Protein AF-A0A920MKY9-F1 (afdb_monomer)

Solvent-accessible surface area (backbone atoms only — not comparable to full-atom values): 6782 Å² total; per-residue (Å²): 110,43,77,44,57,38,24,86,76,26,19,34,42,34,22,41,84,90,67,49,84,73,49,78,32,69,43,81,87,49,71,35,64,14,98,85,75,46,73,40,60,92,66,26,17,27,64,39,66,34,53,42,67,56,96,80,30,60,34,32,42,26,35,20,47,15,34,29,29,31,39,32,20,36,52,89,82,42,47,76,75,53,69,48,59,64,16,38,41,87,54,92,55,29,30,32,58,58,67,44,64,46,54,43,92,83,44,36,37,38,38,32,22,71,77,53,70,46,72,50,79,45,76,65,79,129

Sequence (126 aa):
MVYVCDRQADRIQVFDTAGNFVKNIFVKFSAVSSPLGGSSGGRGSAVVLAFSPDEKQEFMFVVNQNSVMIDVLDRATGRVLTNLGNGPGRYRGQFTLPHGIGVDSRGNIYIAEQEGRRVQRYNLVK

Secondary structure (DSSP, 8-state):
-EEEEEGGGTEEEEE-TT--EEEEEE------B-TTSPBP-SS-S-S-EEE-SSTT--EEEEEETTTTEEEEEETTT--EEEEES-SBSSSTT-BSSEEEEEE-TT-EEEEEETTTTEEEEEE---

Mean predicted aligned error: 4.0 Å

Nearest PDB structures (foldseek):
  8pv4-assembly1_CU  TM=6.407E-01  e=2.457E-01  Thermochaetoides thermophila DSM 1495
  3nok-assembly2_B  TM=5.918E-01  e=2.888E-01  Myxococcus xanthus
  8vh4-assembly1_A  TM=5.224E-01  e=3.395E-01  Homo sapiens
  8fo9-assembly1_E  TM=5.139E-01  e=2.888E-01  Homo sapiens
  8fo9-assembly1_F  TM=5.139E-01  e=6.843E-01  Homo sapiens

Structure (mmCIF, N/CA/C/O backbone):
data_AF-A0A920MKY9-F1
#
_entry.id   AF-A0A920MKY9-F1
#
loop_
_atom_site.group_PDB
_atom_site.id
_atom_site.type_symbol
_atom_site.label_atom_id
_atom_site.label_alt_id
_atom_site.label_comp_id
_atom_site.label_asym_id
_atom_site.label_entity_id
_atom_site.label_seq_id
_atom_site.pdbx_PDB_ins_code
_atom_site.Cartn_x
_atom_site.Cartn_y
_atom_site.Cartn_z
_atom_site.occupancy
_atom_site.B_iso_or_equiv
_atom_site.auth_seq_id
_atom_site.auth_comp_id
_atom_site.auth_asym_id
_atom_site.auth_atom_id
_atom_site.pdbx_PDB_model_num
ATOM 1 N N . MET A 1 1 ? -14.458 -1.105 9.696 1.00 94.19 1 MET A N 1
ATOM 2 C CA . MET A 1 1 ? -14.335 -0.051 8.663 1.00 94.19 1 MET A CA 1
ATOM 3 C C . MET A 1 1 ? -14.085 -0.725 7.331 1.00 94.19 1 MET A C 1
ATOM 5 O O . MET A 1 1 ? -13.415 -1.752 7.316 1.00 94.19 1 MET A O 1
ATOM 9 N N . VAL A 1 2 ? -14.611 -0.158 6.253 1.00 96.94 2 VAL A N 1
ATOM 10 C CA . VAL A 1 2 ? -14.368 -0.591 4.874 1.00 96.94 2 VAL A CA 1
ATOM 11 C C . VAL A 1 2 ? -13.489 0.457 4.202 1.00 96.94 2 VAL A C 1
ATOM 13 O O . VAL A 1 2 ? -13.731 1.653 4.348 1.00 96.94 2 VAL A O 1
ATOM 16 N N . TYR A 1 3 ? -12.457 0.013 3.492 1.00 97.94 3 TYR A N 1
ATOM 17 C CA . TYR A 1 3 ? -11.530 0.888 2.780 1.00 97.94 3 TYR A CA 1
ATOM 18 C C . TYR A 1 3 ? -11.623 0.588 1.290 1.00 97.94 3 TYR A C 1
ATOM 20 O O . TYR A 1 3 ? -11.474 -0.562 0.880 1.00 97.94 3 TYR A O 1
ATOM 28 N N . VAL A 1 4 ? -11.873 1.619 0.490 1.00 98.00 4 VAL A N 1
ATOM 29 C CA . VAL A 1 4 ? -12.030 1.513 -0.960 1.00 98.00 4 VAL A CA 1
ATOM 30 C C . VAL A 1 4 ? -10.867 2.229 -1.626 1.00 98.00 4 VAL A C 1
ATOM 32 O O . VAL A 1 4 ? -10.705 3.439 -1.487 1.00 98.00 4 VAL A O 1
ATOM 35 N N . CYS A 1 5 ? -10.051 1.456 -2.329 1.00 97.38 5 CYS A N 1
ATOM 36 C CA . CYS A 1 5 ? -8.954 1.936 -3.154 1.00 97.38 5 CYS A CA 1
ATOM 37 C C . CYS A 1 5 ? -9.502 2.577 -4.439 1.00 97.38 5 CYS A C 1
ATOM 39 O O . CYS A 1 5 ? -9.938 1.872 -5.348 1.00 97.38 5 CYS A O 1
ATOM 41 N N . ASP A 1 6 ? -9.493 3.908 -4.507 1.00 95.06 6 ASP A N 1
ATOM 42 C CA . ASP A 1 6 ? -9.933 4.688 -5.664 1.00 95.06 6 ASP A CA 1
ATOM 43 C C . ASP A 1 6 ? -8.700 5.164 -6.435 1.00 95.06 6 ASP A C 1
ATOM 45 O O . ASP A 1 6 ? -8.168 6.263 -6.248 1.00 95.06 6 ASP A O 1
ATOM 49 N N . ARG A 1 7 ? -8.213 4.250 -7.273 1.00 92.12 7 ARG A N 1
ATOM 50 C CA . ARG A 1 7 ? -6.907 4.338 -7.916 1.00 92.12 7 ARG A CA 1
ATOM 51 C C . ARG A 1 7 ? -6.718 5.597 -8.759 1.00 92.12 7 ARG A C 1
ATOM 53 O O . ARG A 1 7 ? -5.647 6.189 -8.742 1.00 92.12 7 ARG A O 1
ATOM 60 N N . GLN A 1 8 ? -7.726 5.982 -9.540 1.00 90.12 8 GLN A N 1
ATOM 61 C CA . GLN A 1 8 ? -7.620 7.124 -10.457 1.00 90.12 8 GLN A CA 1
ATOM 62 C C . GLN A 1 8 ? -7.858 8.467 -9.764 1.00 90.12 8 GLN A C 1
ATOM 64 O O . GLN A 1 8 ? -7.412 9.488 -10.277 1.00 90.12 8 GLN A O 1
ATOM 69 N N . ALA A 1 9 ? -8.526 8.473 -8.608 1.00 92.38 9 ALA A N 1
ATOM 70 C CA . ALA A 1 9 ? -8.686 9.670 -7.785 1.00 92.38 9 ALA A CA 1
ATOM 71 C C . ALA A 1 9 ? -7.584 9.820 -6.717 1.00 92.38 9 ALA A C 1
ATOM 73 O O . ALA A 1 9 ? -7.721 10.640 -5.807 1.00 92.38 9 ALA A O 1
ATOM 74 N N . ASP A 1 10 ? -6.524 9.012 -6.809 1.00 91.75 10 ASP A N 1
ATOM 75 C CA . ASP A 1 10 ? -5.344 9.018 -5.944 1.00 91.75 10 ASP A CA 1
ATOM 76 C C . ASP A 1 10 ? -5.656 8.988 -4.435 1.00 91.75 10 ASP A C 1
ATOM 78 O O . ASP A 1 10 ? -5.026 9.671 -3.613 1.00 91.75 10 ASP A O 1
ATOM 82 N N . ARG A 1 11 ? -6.668 8.205 -4.044 1.00 95.31 11 ARG A N 1
ATOM 83 C CA . ARG A 1 11 ? -7.164 8.184 -2.663 1.00 95.31 11 ARG A CA 1
ATOM 84 C C . ARG A 1 11 ? -7.678 6.822 -2.221 1.00 95.31 11 ARG A C 1
ATOM 86 O O . ARG A 1 11 ? -8.026 5.953 -3.013 1.00 95.31 11 ARG A O 1
ATOM 93 N N . ILE A 1 12 ? -7.810 6.695 -0.910 1.00 97.88 12 ILE A N 1
ATOM 94 C CA . ILE A 1 12 ? -8.574 5.649 -0.243 1.00 97.88 12 ILE A CA 1
ATOM 95 C C . ILE A 1 12 ? -9.791 6.313 0.394 1.00 97.88 12 ILE A C 1
ATOM 97 O O . ILE A 1 12 ? -9.652 7.273 1.155 1.00 97.88 12 ILE A O 1
ATOM 101 N N . GLN A 1 13 ? -10.982 5.801 0.109 1.00 98.06 13 GLN A N 1
ATOM 102 C CA . GLN A 1 13 ? -12.200 6.209 0.802 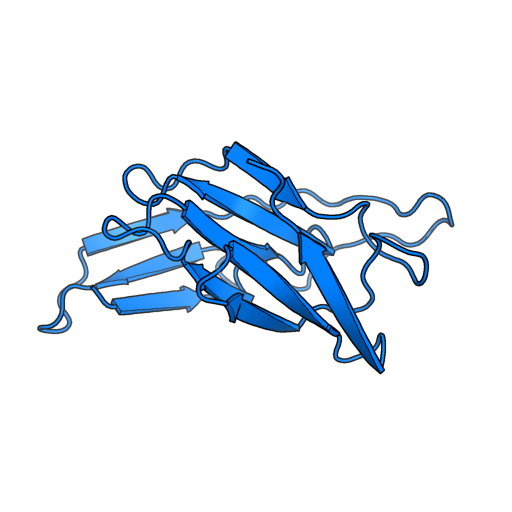1.00 98.06 13 GLN A CA 1
ATOM 103 C C . GLN A 1 13 ? -12.447 5.277 1.984 1.00 98.06 13 GLN A C 1
ATOM 105 O O . GLN A 1 13 ? -12.324 4.059 1.859 1.00 98.06 13 GLN A O 1
ATOM 110 N N . VAL A 1 14 ? -12.791 5.845 3.135 1.00 98.19 14 VAL A N 1
ATOM 111 C CA . VAL A 1 14 ? -13.072 5.095 4.360 1.00 98.19 14 VAL A CA 1
ATOM 112 C C . VAL A 1 14 ? -14.556 5.183 4.660 1.00 98.19 14 VAL A C 1
ATOM 114 O O . VAL A 1 14 ? -15.109 6.281 4.728 1.00 98.19 14 VAL A O 1
ATOM 117 N N . PHE A 1 15 ? -15.168 4.029 4.887 1.00 98.56 15 PHE A N 1
ATOM 118 C CA . PHE A 1 15 ? -16.556 3.882 5.294 1.00 98.56 15 PHE A CA 1
ATOM 119 C C . PHE A 1 15 ? -16.638 3.123 6.622 1.00 98.56 15 PHE A C 1
ATOM 121 O O . PHE A 1 15 ? -15.761 2.317 6.969 1.00 98.56 15 PHE A O 1
ATOM 128 N N . ASP A 1 16 ? -17.699 3.361 7.383 1.00 97.88 16 ASP A N 1
ATOM 129 C CA . ASP A 1 16 ? -18.052 2.477 8.489 1.00 97.88 16 ASP A CA 1
ATOM 130 C C . ASP A 1 16 ? -18.636 1.148 7.963 1.00 97.88 16 ASP A C 1
ATOM 132 O O . ASP A 1 16 ? -18.722 0.907 6.758 1.00 97.88 16 ASP A O 1
ATOM 136 N N . THR A 1 17 ? -18.984 0.228 8.862 1.00 96.62 17 THR A N 1
ATOM 137 C CA . THR A 1 17 ? -19.556 -1.074 8.473 1.00 96.62 17 THR A CA 1
ATOM 138 C C . THR A 1 17 ? -21.029 -1.003 8.072 1.00 96.62 17 THR A C 1
ATOM 140 O O . THR A 1 17 ? -21.543 -1.981 7.542 1.00 96.62 17 THR A O 1
ATOM 143 N N . ALA A 1 18 ? -21.701 0.124 8.313 1.00 97.88 18 ALA A N 1
ATOM 144 C CA . ALA A 1 18 ? -23.046 0.391 7.816 1.00 97.88 18 ALA A CA 1
ATOM 145 C C . ALA A 1 18 ? -23.027 1.017 6.405 1.00 97.88 18 ALA A C 1
ATOM 147 O O . ALA A 1 18 ? -24.076 1.145 5.781 1.00 97.88 18 ALA A O 1
ATOM 148 N N . GLY A 1 19 ? -21.843 1.371 5.889 1.00 97.31 19 GLY A N 1
ATOM 149 C CA . GLY A 1 19 ? -21.651 1.965 4.567 1.00 97.31 19 GLY A CA 1
ATOM 150 C C . GLY A 1 19 ? -21.649 3.495 4.561 1.00 97.31 19 GLY A C 1
ATOM 151 O O . GLY A 1 19 ? -21.601 4.088 3.485 1.00 97.31 19 GLY A O 1
ATOM 152 N N . ASN A 1 20 ? -21.666 4.156 5.722 1.00 98.44 20 ASN A N 1
ATOM 153 C CA . ASN A 1 20 ? -21.581 5.614 5.776 1.00 98.44 20 ASN A CA 1
ATOM 154 C C . ASN A 1 20 ? -20.151 6.072 5.488 1.00 98.44 20 ASN A C 1
ATOM 156 O O . ASN A 1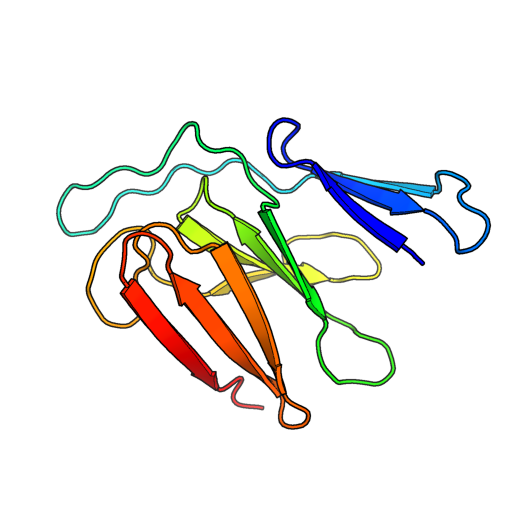 20 ? -19.184 5.507 6.008 1.00 98.44 20 ASN A O 1
ATOM 160 N N . PHE A 1 21 ? -20.013 7.119 4.674 1.00 98.38 21 PHE A N 1
ATOM 161 C CA . PHE A 1 21 ? -18.720 7.735 4.395 1.00 98.38 21 PHE A CA 1
ATOM 162 C C . PHE A 1 21 ? -18.139 8.381 5.658 1.00 98.38 21 PHE A C 1
ATOM 164 O O . PHE A 1 21 ? -18.825 9.123 6.357 1.00 98.38 21 PHE A O 1
ATOM 171 N N . VAL A 1 22 ? -16.857 8.126 5.917 1.00 97.69 22 VAL A N 1
ATOM 172 C CA . VAL A 1 22 ? -16.122 8.667 7.067 1.00 97.69 22 VAL A CA 1
ATOM 173 C C . VAL A 1 22 ? -15.130 9.734 6.617 1.00 97.69 22 VAL A C 1
ATOM 175 O O . VAL A 1 22 ? -15.182 10.865 7.093 1.00 97.69 22 VAL A O 1
ATOM 178 N N . LYS A 1 23 ? -14.189 9.382 5.729 1.00 97.06 23 LYS A N 1
ATOM 179 C CA . LYS A 1 23 ? -13.149 10.306 5.247 1.00 97.06 23 LYS A CA 1
ATOM 180 C C . LYS A 1 23 ? -12.453 9.808 3.983 1.00 97.06 23 LYS A C 1
ATOM 182 O O . LYS A 1 23 ? -12.516 8.627 3.649 1.00 97.06 23 LYS A O 1
ATOM 187 N N . ASN A 1 24 ? -11.710 10.709 3.344 1.00 97.62 24 ASN A N 1
ATOM 188 C CA . ASN A 1 24 ? -10.702 10.370 2.340 1.00 97.62 24 ASN A CA 1
ATOM 189 C C . ASN A 1 24 ? -9.305 10.343 2.974 1.00 97.62 24 ASN A C 1
ATOM 191 O O . ASN A 1 24 ? -8.990 11.164 3.834 1.00 97.62 24 ASN A O 1
ATOM 195 N N . ILE A 1 25 ? -8.459 9.435 2.496 1.00 97.12 25 ILE A N 1
ATOM 196 C CA . ILE A 1 25 ? -7.014 9.420 2.723 1.00 97.12 25 ILE A CA 1
ATOM 197 C C . ILE A 1 25 ? -6.359 9.591 1.354 1.00 97.12 25 ILE A C 1
ATOM 199 O O . ILE A 1 25 ? -6.499 8.727 0.494 1.00 97.12 25 ILE A O 1
ATOM 203 N N . PHE A 1 26 ? -5.671 10.706 1.132 1.00 93.62 26 PHE A N 1
ATOM 204 C CA . PHE A 1 26 ? -4.993 10.962 -0.138 1.00 93.62 26 PHE A CA 1
ATOM 205 C C . PHE A 1 26 ? -3.620 10.295 -0.152 1.00 93.62 26 PHE A C 1
ATOM 207 O O . PHE A 1 26 ? -2.827 10.474 0.774 1.00 93.62 26 PHE A O 1
ATOM 214 N N . VAL A 1 27 ? -3.332 9.544 -1.213 1.00 89.69 27 VAL A N 1
ATOM 215 C CA . VAL A 1 27 ? -2.059 8.840 -1.389 1.00 89.69 27 VAL A CA 1
ATOM 216 C C . VAL A 1 27 ? -1.280 9.569 -2.473 1.00 89.69 27 VAL A C 1
ATOM 218 O O . VAL A 1 27 ? -1.639 9.544 -3.650 1.00 89.69 27 VAL A O 1
ATOM 221 N N . LYS A 1 28 ? -0.239 10.284 -2.042 1.00 75.25 28 LYS A N 1
ATOM 222 C CA . LYS A 1 28 ? 0.462 11.287 -2.847 1.00 75.25 28 LYS A CA 1
ATOM 223 C C . LYS A 1 28 ? 0.992 10.721 -4.172 1.00 75.25 28 LYS A C 1
ATOM 225 O O . LYS A 1 28 ? 1.650 9.682 -4.224 1.00 75.25 28 LYS A O 1
ATOM 230 N N . PHE A 1 29 ? 0.801 11.504 -5.231 1.00 71.94 29 PHE A N 1
ATOM 231 C CA . PHE A 1 29 ? 1.522 11.365 -6.488 1.00 71.94 29 PHE A CA 1
ATOM 232 C C . PHE A 1 29 ? 2.969 11.854 -6.311 1.00 71.94 29 PHE A C 1
ATOM 234 O O . PHE A 1 29 ? 3.216 13.050 -6.147 1.00 71.94 29 PHE A O 1
ATOM 241 N N . SER A 1 30 ? 3.932 10.936 -6.366 1.00 71.31 30 SER A N 1
ATOM 242 C CA . SER A 1 30 ? 5.352 11.260 -6.544 1.00 71.31 30 SER A CA 1
ATOM 243 C C . SER A 1 30 ? 5.920 10.345 -7.624 1.00 71.31 30 SER A C 1
ATOM 245 O O . SER A 1 30 ? 6.129 9.158 -7.372 1.00 71.31 30 SER A O 1
ATOM 247 N N . ALA A 1 31 ? 6.116 10.876 -8.832 1.00 72.56 31 ALA A N 1
ATOM 248 C CA . ALA A 1 31 ? 6.810 10.140 -9.883 1.00 72.56 31 ALA A CA 1
ATOM 249 C C . ALA A 1 31 ? 8.264 9.892 -9.456 1.00 72.56 31 ALA A C 1
ATOM 251 O O . ALA A 1 31 ? 8.904 10.768 -8.873 1.00 72.56 31 ALA A O 1
ATOM 252 N N . VAL A 1 32 ? 8.774 8.700 -9.740 1.00 77.88 32 VAL A N 1
ATOM 253 C CA . VAL A 1 32 ? 10.150 8.304 -9.450 1.00 77.88 32 VAL A CA 1
ATOM 254 C C . VAL A 1 32 ? 10.767 7.639 -10.671 1.00 77.88 32 VAL A C 1
ATOM 256 O O . VAL A 1 32 ? 10.102 6.952 -11.452 1.00 77.88 32 VAL A O 1
ATOM 259 N N . SER A 1 33 ? 12.068 7.844 -10.822 1.00 73.88 33 SER A N 1
ATOM 260 C CA . SER A 1 33 ? 12.864 7.2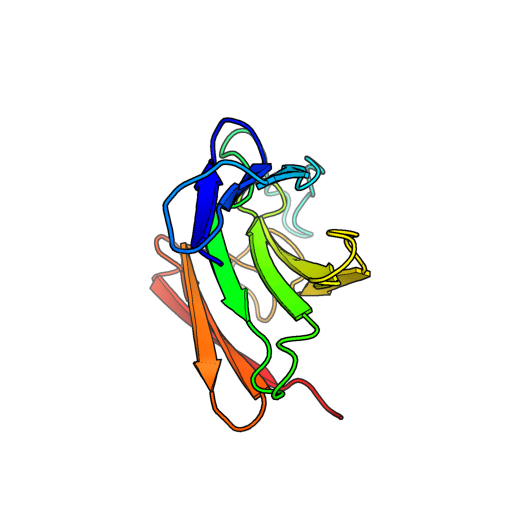49 -11.887 1.00 73.88 33 SER A CA 1
ATOM 261 C C . SER A 1 33 ? 13.578 6.012 -11.360 1.00 73.88 33 SER A C 1
ATOM 263 O O . SER A 1 33 ? 14.166 6.028 -10.279 1.00 73.88 33 SER A O 1
ATOM 265 N N . SER A 1 34 ? 13.577 4.945 -12.147 1.00 68.31 34 SER A N 1
ATOM 266 C CA . SER A 1 34 ? 14.476 3.818 -11.950 1.00 68.31 34 SER A CA 1
ATOM 267 C C . SER A 1 34 ? 15.924 4.269 -12.165 1.00 68.31 34 SER A C 1
ATOM 269 O O . SER A 1 34 ? 16.182 5.022 -13.110 1.00 68.31 34 SER A O 1
ATOM 271 N N . PRO A 1 35 ? 16.892 3.710 -11.420 1.00 64.31 35 PRO A N 1
ATOM 272 C CA . PRO A 1 35 ? 18.318 3.812 -11.740 1.00 64.31 35 PRO A CA 1
ATOM 273 C C . PRO A 1 35 ? 18.683 3.379 -13.173 1.00 64.31 35 PRO A C 1
ATOM 275 O O . PRO A 1 35 ? 19.750 3.722 -13.663 1.00 64.31 35 PRO A O 1
ATOM 278 N N . LEU A 1 36 ? 17.808 2.624 -13.849 1.00 66.94 36 LEU A N 1
ATOM 279 C CA . LEU A 1 36 ? 17.994 2.126 -15.218 1.00 66.94 36 LEU A CA 1
ATOM 280 C C . LEU A 1 36 ? 17.263 2.963 -16.284 1.00 66.94 36 LEU A C 1
ATOM 282 O O . LEU A 1 36 ? 17.136 2.520 -17.422 1.00 66.94 36 LEU A O 1
ATOM 286 N N . GLY A 1 37 ? 16.725 4.132 -15.922 1.00 65.94 37 GLY A N 1
ATOM 287 C CA . GLY A 1 37 ? 16.097 5.058 -16.873 1.00 65.94 37 GLY A CA 1
ATOM 288 C C . GLY A 1 37 ? 14.604 4.835 -17.157 1.00 65.94 37 GLY A C 1
ATOM 289 O O . GLY A 1 37 ? 14.060 5.481 -18.045 1.00 65.94 37 GLY A O 1
ATOM 290 N N . GLY A 1 38 ? 13.914 3.958 -16.420 1.00 65.06 38 GLY A N 1
ATOM 291 C CA . GLY A 1 38 ? 12.451 3.827 -16.498 1.00 65.06 38 GLY A CA 1
ATOM 292 C C . GLY A 1 38 ? 11.732 4.826 -15.587 1.00 65.06 38 GLY A C 1
ATOM 293 O O . GLY A 1 38 ? 12.010 4.847 -14.393 1.00 65.06 38 GLY A O 1
ATOM 294 N N . SER A 1 39 ? 10.795 5.619 -16.106 1.00 66.94 39 SER A N 1
ATOM 295 C CA . SER A 1 39 ? 9.985 6.546 -15.297 1.00 66.94 39 SER A CA 1
ATOM 296 C C . SER A 1 39 ? 8.667 5.910 -14.861 1.00 66.94 39 SER A C 1
ATOM 298 O O . SER A 1 39 ? 8.023 5.204 -15.640 1.00 66.94 39 SER A O 1
ATOM 300 N N . SER A 1 40 ? 8.237 6.181 -13.630 1.00 76.44 40 SER A N 1
ATOM 301 C CA . SER A 1 40 ? 6.861 5.930 -13.207 1.00 76.44 40 SER A CA 1
ATOM 302 C C . SER A 1 40 ? 5.932 7.088 -13.608 1.00 76.44 40 SER A C 1
ATOM 304 O O . SER A 1 40 ? 6.396 8.199 -13.867 1.00 76.44 40 SER A O 1
ATOM 306 N N . GLY A 1 41 ? 4.617 6.850 -13.684 1.00 67.12 41 GLY A N 1
ATOM 307 C CA . GLY A 1 41 ? 3.651 7.926 -13.938 1.00 67.12 41 GLY A CA 1
ATOM 308 C C . GLY A 1 41 ? 2.337 7.489 -14.588 1.00 67.12 41 GLY A C 1
ATOM 309 O O . GLY A 1 41 ? 2.301 6.568 -15.401 1.00 67.12 41 GLY A O 1
ATOM 310 N N . GLY A 1 42 ? 1.243 8.167 -14.228 1.00 72.31 42 GLY A N 1
ATOM 311 C CA . GLY A 1 42 ? -0.031 8.161 -14.970 1.00 72.31 42 GLY A CA 1
ATOM 312 C C . GLY A 1 42 ? -0.958 6.972 -14.716 1.00 72.31 42 GLY A C 1
ATOM 313 O O . GLY A 1 42 ? -2.018 6.864 -15.326 1.00 72.31 42 GLY A O 1
ATOM 314 N N . ARG A 1 43 ? -0.575 6.069 -13.813 1.00 81.25 43 ARG A N 1
ATOM 315 C CA . ARG A 1 43 ? -1.354 4.869 -13.492 1.00 81.25 43 ARG A CA 1
ATOM 316 C C . ARG A 1 43 ? -2.193 5.013 -12.227 1.00 81.25 43 ARG A C 1
ATOM 318 O O . ARG A 1 43 ? -2.930 4.078 -11.948 1.00 81.25 43 ARG A O 1
ATOM 325 N N . GLY A 1 44 ? -2.120 6.138 -11.521 1.00 86.81 44 GLY A N 1
ATOM 326 C CA . GLY A 1 44 ? -2.825 6.371 -10.260 1.00 86.81 44 GLY A CA 1
ATOM 327 C C . GLY A 1 44 ? -2.163 5.700 -9.052 1.00 86.81 44 GLY A C 1
ATOM 328 O O . GLY A 1 44 ? -1.295 4.829 -9.200 1.00 86.81 44 GLY A O 1
ATOM 329 N N . SER A 1 45 ? -2.550 6.125 -7.856 1.00 89.81 45 SER A N 1
ATOM 330 C CA . SER A 1 45 ? -2.109 5.540 -6.585 1.00 89.81 45 SER A CA 1
ATOM 331 C C . SER A 1 45 ? -3.119 4.510 -6.052 1.00 89.81 45 SER A C 1
ATOM 333 O O . SER A 1 45 ? -3.950 4.026 -6.810 1.00 89.81 45 SER A O 1
ATOM 335 N N . ALA A 1 46 ? -2.983 4.080 -4.792 1.00 93.88 46 ALA A N 1
ATOM 336 C CA . ALA A 1 46 ? -3.959 3.252 -4.067 1.00 93.88 46 ALA A CA 1
ATOM 337 C C . ALA A 1 46 ? -4.646 2.139 -4.892 1.00 93.88 46 ALA A C 1
ATOM 339 O O . ALA A 1 46 ? -5.854 2.162 -5.084 1.00 93.88 46 ALA A O 1
ATOM 340 N N . VAL A 1 47 ? -3.889 1.155 -5.391 1.00 95.50 47 VAL A N 1
ATOM 341 C CA . VAL A 1 47 ? -4.447 0.041 -6.191 1.00 95.50 47 VAL A CA 1
ATOM 342 C C . VAL A 1 47 ? -5.123 -1.003 -5.312 1.00 95.50 47 VAL A C 1
ATOM 344 O O . VAL A 1 47 ? -6.221 -1.473 -5.591 1.00 95.50 47 VAL A O 1
ATOM 347 N N . VAL A 1 48 ? -4.435 -1.377 -4.244 1.00 97.38 48 VAL A N 1
ATOM 348 C CA . VAL A 1 48 ? -4.857 -2.351 -3.242 1.00 97.38 48 VAL A CA 1
ATOM 349 C C . VAL A 1 48 ? -4.095 -2.030 -1.964 1.00 97.38 48 VAL A C 1
ATOM 351 O O . VAL A 1 48 ? -3.018 -1.426 -2.016 1.00 97.38 48 VAL A O 1
ATOM 354 N N . LEU A 1 49 ? -4.648 -2.424 -0.825 1.00 98.12 49 LEU A N 1
ATOM 355 C CA . LEU A 1 49 ? -3.991 -2.278 0.462 1.00 98.12 49 LEU A CA 1
ATOM 356 C C . LEU A 1 49 ? -4.053 -3.567 1.272 1.00 98.12 49 LEU A C 1
ATOM 358 O O . LEU A 1 49 ? -4.943 -4.393 1.077 1.00 98.12 49 LEU A O 1
ATOM 362 N N . ALA A 1 50 ? -3.125 -3.696 2.210 1.00 98.31 50 ALA A N 1
ATOM 363 C CA . ALA A 1 50 ? -3.189 -4.650 3.307 1.00 98.31 50 ALA A CA 1
ATOM 364 C C . ALA A 1 50 ? -2.873 -3.942 4.628 1.00 98.31 50 ALA A C 1
ATOM 366 O O . ALA A 1 50 ? -2.369 -2.818 4.637 1.00 98.31 50 ALA A O 1
ATOM 367 N N . PHE A 1 51 ? -3.166 -4.605 5.739 1.00 98.00 51 PHE A N 1
ATOM 368 C CA . PHE A 1 51 ? -2.914 -4.086 7.079 1.00 98.00 51 PHE A CA 1
ATOM 369 C C . PHE A 1 51 ? -1.738 -4.800 7.735 1.00 98.00 51 PHE A C 1
ATOM 371 O O . PHE A 1 51 ? -1.430 -5.947 7.400 1.00 98.00 51 PHE A O 1
ATOM 378 N N . SER A 1 52 ? -1.100 -4.132 8.692 1.00 97.31 52 SER A N 1
ATOM 379 C CA . SER A 1 52 ? -0.224 -4.808 9.646 1.00 97.31 52 SER A CA 1
ATOM 380 C C . SER A 1 52 ? -1.008 -5.828 10.484 1.00 97.31 52 SER A C 1
ATOM 382 O O . SER A 1 52 ? -2.215 -5.672 10.682 1.00 97.31 52 SER A O 1
ATOM 384 N N . PRO A 1 53 ? -0.350 -6.910 10.943 1.00 96.12 53 PRO A N 1
ATOM 385 C CA . PRO A 1 53 ? -1.030 -8.017 11.612 1.00 96.12 53 PRO A CA 1
ATOM 386 C C . PRO A 1 53 ? -1.264 -7.762 13.107 1.00 96.12 53 PRO A C 1
ATOM 388 O O . PRO A 1 53 ? -1.828 -8.620 13.783 1.00 96.12 53 PRO A O 1
ATOM 391 N N . ASP A 1 54 ? -0.788 -6.634 13.645 1.00 95.56 54 ASP A N 1
ATOM 392 C CA . ASP A 1 54 ? -1.076 -6.246 15.020 1.00 95.56 54 ASP A CA 1
ATOM 393 C C . ASP A 1 54 ? -2.576 -5.976 15.202 1.00 95.56 54 ASP A C 1
ATOM 395 O O . ASP A 1 54 ? -3.292 -5.631 14.263 1.00 95.56 54 ASP A O 1
ATOM 399 N N . GLU A 1 55 ? -3.051 -6.117 16.437 1.00 95.69 55 GLU A N 1
ATOM 400 C CA . GLU A 1 55 ? -4.472 -5.999 16.776 1.00 95.69 55 GLU A CA 1
ATOM 401 C C . GLU A 1 55 ? -5.080 -4.650 16.360 1.00 95.69 55 GLU A C 1
ATOM 403 O O . GLU A 1 55 ? -6.247 -4.577 15.969 1.00 95.69 55 GLU A O 1
ATOM 408 N N . LYS A 1 56 ? -4.288 -3.572 16.400 1.00 95.81 56 LYS A N 1
ATOM 409 C CA . LYS A 1 56 ? -4.744 -2.228 16.032 1.00 95.81 56 LYS A CA 1
ATOM 410 C C . LYS A 1 56 ? -4.689 -1.985 14.527 1.00 95.81 56 LYS A C 1
ATOM 412 O O . LYS A 1 56 ? -5.292 -1.010 14.060 1.00 95.81 56 LYS A O 1
ATOM 417 N N . GLN A 1 57 ? -4.018 -2.861 13.777 1.00 96.75 57 GLN A N 1
ATOM 418 C CA . GLN A 1 57 ? -3.684 -2.664 12.374 1.00 96.75 57 GLN A CA 1
ATOM 419 C C . GLN A 1 57 ? -3.022 -1.299 12.181 1.00 96.75 57 GLN A C 1
ATOM 421 O O . GLN A 1 57 ? -3.488 -0.486 11.385 1.00 96.75 57 GLN A O 1
ATOM 426 N N . GLU A 1 58 ? -2.004 -1.004 12.992 1.00 96.81 58 GLU A N 1
ATOM 427 C CA . GLU A 1 58 ? -1.375 0.319 13.071 1.00 96.81 58 GLU A CA 1
ATOM 428 C C . GLU A 1 58 ? -0.971 0.878 11.696 1.00 96.81 58 GLU A C 1
ATOM 430 O O . GLU A 1 58 ? -1.115 2.078 11.445 1.00 96.81 58 GLU A O 1
ATOM 435 N N . PHE A 1 59 ? -0.561 0.008 10.769 1.00 97.25 59 PHE A N 1
ATOM 436 C CA . PHE A 1 59 ? -0.108 0.388 9.438 1.00 97.25 59 PHE A CA 1
ATOM 437 C C . PHE A 1 59 ? -1.031 -0.092 8.318 1.00 97.25 59 PHE A C 1
ATOM 439 O O . PHE A 1 59 ? -1.586 -1.194 8.340 1.00 97.25 59 PHE A O 1
ATOM 446 N N . MET A 1 60 ? -1.121 0.733 7.275 1.00 97.88 60 MET A N 1
ATOM 447 C CA . MET A 1 60 ? -1.677 0.374 5.972 1.00 97.88 60 MET A CA 1
ATOM 448 C C . MET A 1 60 ? -0.546 0.301 4.947 1.00 97.88 60 MET A C 1
ATOM 450 O O . MET A 1 60 ? 0.183 1.273 4.763 1.00 97.88 60 MET A O 1
ATOM 454 N N . PHE A 1 61 ? -0.426 -0.824 4.250 1.00 97.56 61 PHE A N 1
ATOM 455 C CA . PHE A 1 61 ? 0.505 -1.005 3.139 1.00 97.56 61 PHE A CA 1
ATOM 456 C C . PHE A 1 61 ? -0.257 -0.847 1.835 1.00 97.56 61 PHE A C 1
ATOM 458 O O . PHE A 1 61 ? -1.098 -1.682 1.510 1.00 97.56 61 PHE A O 1
ATOM 465 N N . VAL A 1 62 ? 0.013 0.222 1.098 1.00 97.50 62 VAL A N 1
ATOM 466 C CA . VAL A 1 62 ? -0.766 0.625 -0.070 1.00 97.50 62 VAL A CA 1
ATOM 467 C C . VAL A 1 62 ? 0.091 0.497 -1.316 1.00 97.50 62 VAL A C 1
ATOM 469 O O . VAL A 1 62 ? 1.114 1.161 -1.451 1.00 97.50 62 VAL A O 1
ATOM 472 N N . VAL A 1 63 ? -0.334 -0.337 -2.262 1.00 96.00 63 VAL A N 1
ATOM 473 C CA . VAL A 1 63 ? 0.336 -0.431 -3.560 1.00 96.00 63 VAL A CA 1
ATOM 474 C C . VAL A 1 63 ? 0.075 0.856 -4.337 1.00 96.00 63 VAL A C 1
ATOM 476 O O . VAL A 1 63 ? -1.053 1.124 -4.758 1.00 96.00 63 VAL A O 1
ATOM 479 N N . ASN A 1 64 ? 1.127 1.643 -4.546 1.00 94.25 64 ASN A N 1
ATOM 480 C CA . ASN A 1 64 ? 1.085 2.881 -5.305 1.00 94.25 64 ASN A CA 1
ATOM 481 C C . ASN A 1 64 ? 1.742 2.649 -6.672 1.00 94.25 64 ASN A C 1
ATOM 483 O O . ASN A 1 64 ? 2.964 2.605 -6.803 1.00 94.25 64 ASN A O 1
ATOM 487 N N . GLN A 1 65 ? 0.928 2.489 -7.719 1.00 90.38 65 GLN A N 1
ATOM 488 C CA . GLN A 1 65 ? 1.438 2.293 -9.080 1.00 90.38 65 GLN A CA 1
ATOM 489 C C . GLN A 1 65 ? 1.991 3.572 -9.711 1.00 90.38 65 GLN A C 1
ATOM 491 O O . GLN A 1 65 ? 2.680 3.488 -10.729 1.00 90.38 65 GLN A O 1
ATOM 496 N N . ASN A 1 66 ? 1.745 4.738 -9.113 1.00 89.19 66 ASN A N 1
ATOM 497 C CA . ASN A 1 66 ? 2.369 5.967 -9.555 1.00 89.19 66 ASN A CA 1
ATOM 498 C C . ASN A 1 66 ? 3.820 6.081 -9.092 1.00 89.19 66 ASN A C 1
ATOM 500 O O . ASN A 1 66 ? 4.658 6.486 -9.882 1.00 89.19 66 ASN A O 1
ATOM 504 N N . SER A 1 67 ? 4.138 5.723 -7.849 1.00 89.88 67 SER A N 1
ATOM 505 C CA . SER A 1 67 ? 5.533 5.631 -7.391 1.00 89.88 67 SER A CA 1
ATOM 506 C C . SER A 1 67 ? 6.168 4.272 -7.723 1.00 89.88 67 SER A C 1
ATOM 508 O O . SER A 1 67 ? 7.380 4.110 -7.642 1.00 89.88 67 SER A O 1
ATOM 510 N N . VAL A 1 68 ? 5.358 3.285 -8.124 1.00 92.38 68 VAL A N 1
ATOM 511 C CA . VAL A 1 68 ? 5.770 1.885 -8.327 1.00 92.38 68 VAL A CA 1
ATOM 512 C C . VAL A 1 68 ? 6.445 1.343 -7.060 1.00 92.38 68 VAL A C 1
ATOM 514 O O . VAL A 1 68 ? 7.451 0.643 -7.102 1.00 92.38 68 VAL A O 1
ATOM 517 N N . MET A 1 69 ? 5.886 1.714 -5.911 1.00 93.31 69 MET A N 1
ATOM 518 C CA . MET A 1 69 ? 6.334 1.343 -4.572 1.00 93.31 69 MET A CA 1
ATOM 519 C C . MET A 1 69 ? 5.116 1.055 -3.692 1.00 93.31 69 MET A C 1
ATOM 521 O O . MET A 1 69 ? 3.966 1.208 -4.114 1.00 93.31 69 MET A O 1
ATOM 525 N N . ILE A 1 70 ? 5.368 0.580 -2.477 1.00 95.44 70 ILE A N 1
ATOM 526 C CA . ILE A 1 70 ? 4.322 0.306 -1.493 1.00 95.44 70 ILE A CA 1
ATOM 527 C C . ILE A 1 70 ? 4.432 1.388 -0.430 1.00 95.44 70 ILE A C 1
ATOM 529 O O . ILE A 1 70 ? 5.392 1.395 0.335 1.00 95.44 70 ILE A O 1
ATOM 533 N N . ASP A 1 71 ? 3.475 2.304 -0.384 1.00 95.19 71 ASP A N 1
ATOM 534 C CA . ASP A 1 71 ? 3.445 3.336 0.645 1.00 95.19 71 ASP A CA 1
ATOM 535 C C . ASP A 1 71 ? 2.983 2.722 1.970 1.00 95.19 71 ASP A C 1
ATOM 537 O O . ASP A 1 71 ? 2.012 1.966 2.020 1.00 95.19 71 ASP A O 1
ATOM 541 N N . VAL A 1 72 ? 3.683 3.050 3.051 1.00 95.94 72 VAL A N 1
ATOM 542 C CA . VAL A 1 72 ? 3.332 2.647 4.414 1.00 95.94 72 VAL A CA 1
ATOM 543 C C . VAL A 1 72 ? 2.707 3.847 5.099 1.00 95.94 72 VAL A C 1
ATOM 545 O O . VAL A 1 72 ? 3.364 4.873 5.282 1.00 95.94 72 VAL A O 1
ATOM 548 N N . LEU A 1 73 ? 1.433 3.739 5.452 1.00 96.94 73 LEU A N 1
ATOM 549 C CA . LEU A 1 73 ? 0.673 4.802 6.095 1.00 96.94 73 LEU A CA 1
ATOM 550 C C . LEU A 1 73 ? 0.371 4.426 7.544 1.00 96.94 73 LEU A C 1
ATOM 552 O O . LEU A 1 73 ? 0.078 3.270 7.837 1.00 96.94 73 LEU A O 1
ATOM 556 N N . ASP A 1 74 ? 0.363 5.420 8.425 1.00 97.12 74 ASP A N 1
ATOM 557 C CA . ASP A 1 74 ? -0.286 5.313 9.730 1.00 97.12 74 ASP A CA 1
ATOM 558 C C . ASP A 1 74 ? -1.804 5.230 9.522 1.00 97.12 74 ASP A C 1
ATOM 560 O O . ASP A 1 74 ? -2.402 6.121 8.910 1.00 97.12 74 ASP A O 1
ATOM 564 N N . ARG A 1 75 ? -2.446 4.163 10.007 1.00 96.94 75 ARG A N 1
ATOM 565 C CA . ARG A 1 75 ? -3.871 3.905 9.747 1.00 96.94 75 ARG A CA 1
ATOM 566 C C . ARG A 1 75 ? -4.783 4.953 10.383 1.00 96.94 75 ARG A C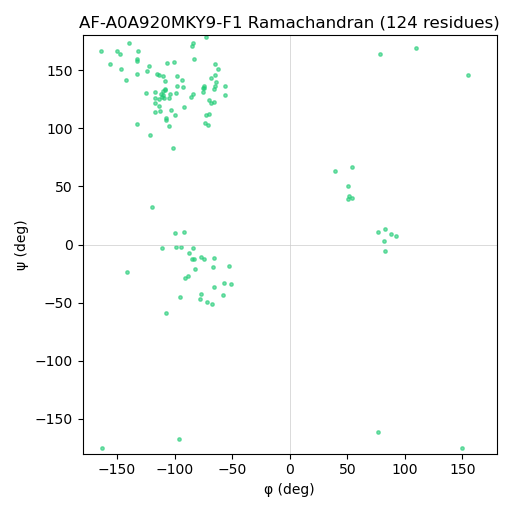 1
ATOM 568 O O . ARG A 1 75 ? -5.818 5.302 9.806 1.00 96.94 75 ARG A O 1
ATOM 575 N N . ALA A 1 76 ? -4.435 5.444 11.572 1.00 95.44 76 ALA A N 1
ATOM 576 C CA . ALA A 1 76 ? -5.277 6.371 12.324 1.00 95.44 76 ALA A CA 1
ATOM 577 C C . ALA A 1 76 ? -5.371 7.734 11.621 1.00 95.44 76 ALA A C 1
ATOM 579 O O . ALA A 1 76 ? -6.464 8.248 11.349 1.00 95.44 76 ALA A O 1
ATOM 580 N N . THR A 1 77 ? -4.219 8.295 11.269 1.00 95.50 77 THR A N 1
ATOM 581 C CA . THR A 1 77 ? -4.086 9.625 10.668 1.00 95.50 77 THR A CA 1
ATOM 582 C C . THR A 1 77 ? -4.187 9.599 9.146 1.00 95.50 77 THR A C 1
ATOM 584 O O . THR A 1 77 ? -4.639 10.576 8.555 1.00 95.50 77 THR A O 1
ATOM 587 N N . GLY A 1 78 ? -3.827 8.486 8.501 1.00 95.00 78 GLY A N 1
ATOM 588 C CA . GLY A 1 78 ? -3.674 8.388 7.048 1.00 95.00 78 GLY A CA 1
ATOM 589 C C . GLY A 1 78 ? -2.373 9.011 6.531 1.00 95.00 78 GLY A C 1
ATOM 590 O O . GLY A 1 78 ? -2.222 9.199 5.325 1.00 95.00 78 GLY A O 1
ATOM 591 N N . ARG A 1 79 ? -1.435 9.368 7.417 1.00 95.12 79 ARG A N 1
ATOM 592 C CA . ARG A 1 79 ? -0.158 9.976 7.035 1.00 95.12 79 ARG A CA 1
ATOM 593 C C . ARG A 1 79 ? 0.779 8.922 6.448 1.00 95.12 79 ARG A C 1
ATOM 595 O O . ARG A 1 79 ? 1.013 7.895 7.076 1.00 95.12 79 ARG A O 1
ATOM 602 N N . VAL A 1 80 ? 1.381 9.216 5.296 1.00 93.31 80 VAL A N 1
ATOM 603 C CA . VAL A 1 80 ? 2.482 8.411 4.742 1.00 93.31 80 VAL A CA 1
ATOM 604 C C . VAL A 1 80 ? 3.696 8.520 5.668 1.00 93.31 80 VAL A C 1
ATOM 606 O O . VAL A 1 80 ? 4.172 9.621 5.944 1.00 93.31 80 VAL A O 1
ATOM 609 N N . LEU A 1 81 ? 4.178 7.381 6.156 1.00 94.12 81 LEU A N 1
ATOM 610 C CA . LEU A 1 81 ? 5.333 7.269 7.045 1.00 94.12 81 LEU A CA 1
ATOM 611 C C . LEU A 1 81 ? 6.614 6.985 6.263 1.00 94.12 81 LEU A C 1
ATOM 613 O O . LEU A 1 81 ? 7.652 7.581 6.528 1.00 94.12 81 LEU A O 1
ATOM 617 N N . THR A 1 82 ? 6.533 6.056 5.312 1.00 92.75 82 THR A N 1
ATOM 618 C CA . THR A 1 82 ? 7.652 5.619 4.471 1.00 92.75 82 THR A CA 1
ATOM 619 C C . THR A 1 82 ? 7.116 4.880 3.240 1.00 92.75 82 THR A C 1
ATOM 621 O O . THR A 1 82 ? 5.903 4.794 3.045 1.00 92.75 82 THR A O 1
ATOM 624 N N . ASN A 1 83 ? 8.001 4.330 2.415 1.00 92.19 83 ASN A N 1
ATOM 625 C CA . ASN A 1 83 ? 7.657 3.389 1.360 1.00 92.19 83 ASN A CA 1
ATOM 626 C C . ASN A 1 83 ? 8.583 2.165 1.382 1.00 92.19 83 ASN A C 1
ATOM 628 O O . ASN A 1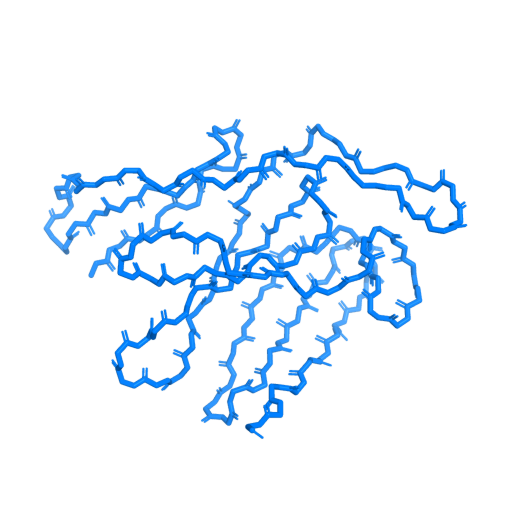 83 ? 9.674 2.182 1.951 1.00 92.19 83 ASN A O 1
ATOM 632 N N . LEU A 1 84 ? 8.113 1.080 0.772 1.00 92.88 84 LEU A N 1
ATOM 633 C CA . LEU A 1 84 ? 8.898 -0.109 0.482 1.00 92.88 84 LEU A CA 1
ATOM 634 C C . LEU A 1 84 ? 9.154 -0.178 -1.020 1.00 92.88 84 LEU A C 1
ATOM 636 O O . LEU A 1 84 ? 8.231 -0.076 -1.835 1.00 92.88 84 LEU A O 1
ATOM 640 N N . GLY A 1 85 ? 10.410 -0.436 -1.360 1.00 90.81 85 GLY A N 1
ATOM 641 C CA . GLY A 1 85 ? 10.875 -0.573 -2.730 1.00 90.81 85 GLY A CA 1
ATOM 642 C C . GLY A 1 85 ? 11.762 0.577 -3.186 1.00 90.81 85 GLY A C 1
ATOM 643 O O . GLY A 1 85 ? 11.898 1.591 -2.519 1.00 90.81 85 GLY A O 1
ATOM 644 N N . ASN A 1 86 ? 12.378 0.377 -4.344 1.00 90.56 86 ASN A N 1
ATOM 645 C CA . ASN A 1 86 ? 13.362 1.261 -4.960 1.00 90.56 86 ASN A CA 1
ATOM 646 C C . ASN A 1 86 ? 12.862 1.748 -6.332 1.00 90.56 86 ASN A C 1
ATOM 648 O O . ASN A 1 86 ? 13.648 1.912 -7.268 1.00 90.56 86 ASN A O 1
ATOM 652 N N . GLY A 1 87 ? 11.540 1.906 -6.464 1.00 90.19 87 GLY A N 1
ATOM 653 C CA . GLY A 1 87 ? 10.872 2.346 -7.686 1.00 90.19 87 GLY A CA 1
ATOM 654 C C . GLY A 1 87 ? 10.744 1.270 -8.777 1.00 90.19 87 GLY A C 1
ATOM 655 O O . GLY A 1 87 ? 10.831 0.064 -8.505 1.00 90.19 87 GLY A O 1
ATOM 656 N N . PRO A 1 88 ? 10.510 1.694 -10.033 1.00 90.50 88 PRO A N 1
ATOM 657 C CA . PRO A 1 88 ? 10.280 0.781 -11.141 1.00 90.50 88 PRO A CA 1
ATOM 658 C C . PRO A 1 88 ? 11.530 -0.025 -11.514 1.00 90.50 88 PRO A C 1
ATOM 660 O O . PRO A 1 88 ? 12.653 0.484 -11.510 1.00 90.50 88 PRO A O 1
ATOM 663 N N . GLY A 1 89 ? 11.340 -1.289 -11.889 1.00 90.25 89 GLY A N 1
ATOM 664 C CA . GLY A 1 89 ? 12.405 -2.143 -12.410 1.00 90.25 89 GLY A CA 1
ATOM 665 C C . GLY A 1 89 ? 12.232 -3.628 -12.101 1.00 90.25 89 GLY A C 1
ATOM 666 O O . GLY A 1 89 ? 11.217 -4.072 -11.563 1.00 90.25 89 GLY A O 1
ATOM 667 N N . ARG A 1 90 ? 13.250 -4.408 -12.476 1.00 89.56 90 ARG A N 1
ATOM 668 C CA . ARG A 1 90 ? 13.247 -5.881 -12.408 1.00 89.56 90 ARG A CA 1
ATOM 669 C C . ARG A 1 90 ? 14.204 -6.442 -11.363 1.00 89.56 90 ARG A C 1
ATOM 671 O O . ARG A 1 90 ? 14.240 -7.655 -11.169 1.00 89.56 90 ARG A O 1
ATOM 678 N N . TYR A 1 91 ? 14.978 -5.609 -10.676 1.00 90.81 91 TYR A N 1
ATOM 679 C CA . TYR A 1 91 ? 15.891 -6.091 -9.642 1.00 90.81 91 TYR A CA 1
ATOM 680 C C . TYR A 1 91 ? 15.191 -6.273 -8.297 1.00 90.81 91 TYR A C 1
ATOM 682 O O . TYR A 1 91 ? 14.009 -5.952 -8.139 1.00 90.81 91 TYR A O 1
ATOM 690 N N . ARG A 1 92 ? 15.918 -6.847 -7.332 1.00 90.38 92 ARG A N 1
ATOM 691 C CA . ARG A 1 92 ? 15.446 -6.997 -5.956 1.00 90.38 92 ARG A CA 1
ATOM 692 C C . ARG A 1 92 ? 15.067 -5.628 -5.407 1.00 90.38 92 ARG A C 1
ATOM 694 O O . ARG A 1 92 ? 15.857 -4.690 -5.457 1.00 90.38 92 ARG A O 1
ATOM 701 N N . GLY A 1 93 ? 13.866 -5.542 -4.862 1.00 90.75 93 GLY A N 1
ATOM 702 C CA . GLY A 1 93 ? 13.369 -4.314 -4.274 1.00 90.75 93 GLY A CA 1
ATOM 703 C C . GLY A 1 93 ? 12.783 -3.319 -5.275 1.00 90.75 93 GLY A C 1
ATOM 704 O O . GLY A 1 93 ? 12.245 -2.309 -4.853 1.00 90.75 93 GLY A O 1
ATOM 705 N N . GLN A 1 94 ? 12.862 -3.576 -6.579 1.00 93.56 94 GLN A N 1
ATOM 706 C CA . GLN A 1 94 ? 12.165 -2.796 -7.604 1.00 93.56 94 GLN A CA 1
ATOM 707 C C . GLN A 1 94 ? 10.912 -3.536 -8.056 1.00 93.56 94 GLN A C 1
ATOM 709 O O . GLN A 1 94 ? 10.864 -4.762 -7.956 1.00 93.56 94 GLN A O 1
ATOM 714 N N . PHE A 1 95 ? 9.926 -2.828 -8.599 1.00 92.56 95 PHE A N 1
ATOM 715 C CA . PHE A 1 95 ? 8.697 -3.461 -9.078 1.00 92.56 95 PHE A CA 1
ATOM 716 C C . PHE A 1 95 ? 8.394 -3.147 -10.545 1.00 92.56 95 PHE A C 1
ATOM 718 O O . PHE A 1 95 ? 8.696 -2.079 -11.067 1.00 92.56 95 PHE A O 1
ATOM 725 N N . THR A 1 96 ? 7.747 -4.089 -11.215 1.00 92.62 96 THR A N 1
ATOM 726 C CA . THR A 1 96 ? 7.203 -3.985 -12.565 1.00 92.62 96 THR A CA 1
ATOM 727 C C . THR A 1 96 ? 5.697 -4.249 -12.477 1.00 92.62 96 THR A C 1
ATOM 729 O O . THR A 1 96 ? 5.240 -5.391 -12.483 1.00 92.62 96 THR A O 1
ATOM 732 N N . LEU A 1 97 ? 4.922 -3.169 -12.356 1.00 91.44 97 LEU A N 1
ATOM 733 C CA . LEU A 1 97 ? 3.464 -3.180 -12.172 1.00 91.44 97 LEU A CA 1
ATOM 734 C C . LEU A 1 97 ? 2.994 -4.042 -10.971 1.00 91.44 97 LEU A C 1
ATOM 736 O O . LEU A 1 97 ? 2.334 -5.070 -11.164 1.00 91.44 97 LEU A O 1
ATOM 740 N N . PRO A 1 98 ? 3.324 -3.652 -9.721 1.00 94.38 98 PRO A N 1
ATOM 741 C CA . PRO A 1 98 ? 2.801 -4.323 -8.532 1.00 94.38 98 PRO A CA 1
ATOM 742 C C . PRO A 1 98 ? 1.281 -4.129 -8.458 1.00 94.38 98 PRO A C 1
ATOM 744 O O . PRO A 1 98 ? 0.779 -3.033 -8.715 1.00 94.38 98 PRO A O 1
ATOM 747 N N . HIS A 1 99 ? 0.540 -5.189 -8.140 1.00 95.38 99 HIS A N 1
ATOM 748 C CA . HIS A 1 99 ? -0.928 -5.168 -8.166 1.00 95.38 99 HIS A CA 1
ATOM 749 C C . HIS A 1 99 ? -1.586 -5.948 -7.021 1.00 95.38 99 HIS A C 1
ATOM 751 O O . HIS A 1 99 ? -2.731 -5.668 -6.677 1.00 95.38 99 HIS A O 1
ATOM 757 N N . GLY A 1 100 ? -0.890 -6.917 -6.426 1.00 97.06 100 GLY A N 1
ATOM 758 C CA . GLY A 1 100 ? -1.374 -7.656 -5.261 1.00 97.06 100 GLY A CA 1
ATOM 759 C C . GLY A 1 100 ? -0.496 -7.398 -4.045 1.00 97.06 100 GLY A C 1
ATOM 760 O O . GLY A 1 100 ? 0.717 -7.241 -4.187 1.00 97.06 100 GLY A O 1
ATOM 761 N N . ILE A 1 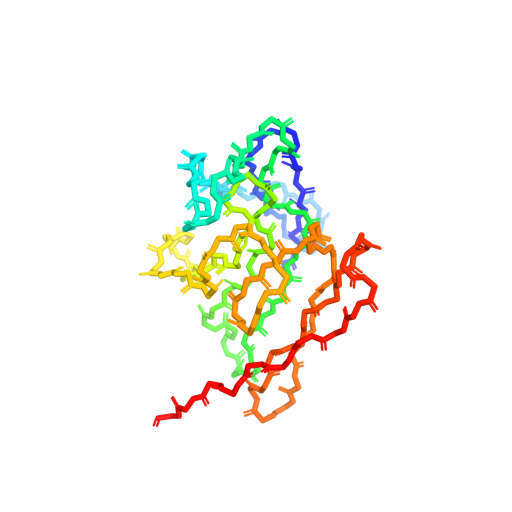101 ? -1.101 -7.393 -2.859 1.00 98.19 101 ILE A N 1
ATOM 762 C CA . ILE A 1 101 ? -0.383 -7.345 -1.585 1.00 98.19 101 ILE A CA 1
ATOM 763 C C . ILE A 1 101 ? -1.077 -8.229 -0.546 1.00 98.19 101 ILE A C 1
ATOM 765 O O . ILE A 1 101 ? -2.303 -8.285 -0.497 1.00 98.19 101 ILE A O 1
ATOM 769 N N . GLY A 1 102 ? -0.292 -8.919 0.275 1.00 98.19 102 GLY A N 1
ATOM 770 C CA . GLY A 1 102 ? -0.772 -9.687 1.421 1.00 98.19 102 GLY A CA 1
ATOM 771 C C . GLY A 1 102 ? 0.242 -9.652 2.556 1.00 98.19 102 GLY A C 1
ATOM 772 O O . GLY A 1 102 ? 1.441 -9.522 2.307 1.00 98.19 102 GLY A O 1
ATOM 773 N N . VAL A 1 103 ? -0.233 -9.753 3.795 1.00 97.88 103 VAL A N 1
ATOM 774 C CA . VAL A 1 103 ? 0.615 -9.767 4.993 1.00 97.88 103 VAL A CA 1
ATOM 775 C C . VAL A 1 103 ? 0.305 -11.014 5.805 1.00 97.88 103 VAL A C 1
ATOM 777 O O . VAL A 1 103 ? -0.863 -11.328 6.028 1.00 97.88 103 VAL A O 1
ATOM 780 N N . ASP A 1 104 ? 1.341 -11.751 6.201 1.00 96.44 104 ASP A N 1
ATOM 781 C CA . ASP A 1 104 ? 1.183 -12.921 7.066 1.00 96.44 104 ASP A CA 1
ATOM 782 C C . ASP A 1 104 ? 1.152 -12.542 8.558 1.00 96.44 104 ASP A C 1
ATOM 784 O O . ASP A 1 104 ? 1.452 -11.415 8.956 1.00 96.44 104 ASP A O 1
ATOM 788 N N . SER A 1 105 ? 0.825 -13.508 9.419 1.00 93.69 105 SER A N 1
ATOM 789 C CA . SER A 1 105 ? 0.760 -13.303 10.874 1.00 93.69 105 SER A CA 1
ATOM 790 C C . SER A 1 105 ? 2.110 -12.991 11.530 1.00 93.69 105 SER A C 1
ATOM 792 O O . SER A 1 105 ? 2.150 -12.597 12.694 1.00 93.69 105 SER A O 1
ATOM 794 N N . ARG A 1 106 ? 3.225 -13.158 10.809 1.00 93.19 106 ARG A N 1
ATOM 795 C CA . ARG A 1 106 ? 4.574 -12.799 11.265 1.00 93.19 106 ARG A CA 1
ATOM 796 C C . ARG A 1 106 ? 4.991 -11.403 10.793 1.00 93.19 106 ARG A C 1
ATOM 798 O O . ARG A 1 106 ? 6.080 -10.963 11.148 1.00 93.19 106 ARG A O 1
ATOM 805 N N . GLY A 1 107 ? 4.147 -10.712 10.025 1.00 93.44 107 GLY A N 1
ATOM 806 C CA . GLY A 1 107 ? 4.422 -9.388 9.473 1.00 93.44 107 GLY A CA 1
ATOM 807 C C . GLY A 1 107 ? 5.252 -9.405 8.190 1.00 93.44 107 GLY A C 1
ATOM 808 O O . GLY A 1 107 ? 5.750 -8.358 7.782 1.00 93.44 107 GLY A O 1
ATOM 809 N N . ASN A 1 108 ? 5.418 -10.556 7.532 1.00 95.81 108 ASN A N 1
ATOM 810 C CA . ASN A 1 108 ? 6.019 -10.572 6.202 1.00 95.81 108 ASN A CA 1
ATOM 811 C C . ASN A 1 108 ? 5.010 -10.055 5.179 1.00 95.81 108 ASN A C 1
ATOM 813 O O . ASN A 1 108 ? 3.853 -10.476 5.166 1.00 95.81 108 ASN A O 1
ATOM 817 N N . ILE A 1 109 ? 5.475 -9.181 4.291 1.00 97.31 109 ILE A N 1
ATOM 818 C CA . ILE A 1 109 ? 4.674 -8.572 3.232 1.00 97.31 109 ILE A CA 1
ATOM 819 C C . ILE A 1 109 ? 5.021 -9.250 1.911 1.00 97.31 109 ILE A C 1
ATOM 821 O O . ILE A 1 109 ? 6.191 -9.353 1.540 1.00 97.31 109 ILE A O 1
ATOM 825 N N . TYR A 1 110 ? 4.002 -9.683 1.183 1.00 97.94 110 TYR A N 1
ATOM 826 C CA . TYR A 1 110 ? 4.104 -10.332 -0.115 1.00 97.94 110 TYR A CA 1
ATOM 827 C C . TYR A 1 110 ? 3.497 -9.416 -1.166 1.00 97.94 110 TYR A C 1
ATOM 829 O O . TYR A 1 110 ? 2.345 -9.017 -1.032 1.00 97.94 110 TYR A O 1
ATOM 837 N N . ILE A 1 111 ? 4.258 -9.094 -2.208 1.00 98.06 111 ILE A N 1
ATOM 838 C CA . ILE A 1 111 ? 3.832 -8.214 -3.295 1.00 98.06 111 ILE A CA 1
ATOM 839 C C . ILE A 1 111 ? 3.830 -9.016 -4.588 1.00 98.06 111 ILE A C 1
ATOM 841 O O . ILE A 1 111 ? 4.869 -9.546 -4.979 1.00 98.06 111 ILE A O 1
ATOM 845 N N . ALA A 1 112 ? 2.679 -9.083 -5.253 1.00 97.50 112 ALA A N 1
ATOM 846 C CA . ALA A 1 112 ? 2.521 -9.739 -6.544 1.00 97.50 112 ALA A CA 1
ATOM 847 C C . ALA A 1 112 ? 2.550 -8.714 -7.682 1.00 97.50 112 ALA A C 1
ATOM 849 O O . ALA A 1 112 ? 1.833 -7.708 -7.660 1.00 97.50 112 ALA A O 1
ATOM 850 N N . GLU A 1 113 ? 3.372 -8.989 -8.689 1.00 95.25 113 GLU A N 1
ATOM 851 C CA . GLU A 1 113 ? 3.571 -8.141 -9.861 1.00 95.25 113 GLU A CA 1
ATOM 852 C C . GLU A 1 113 ? 2.867 -8.724 -11.083 1.00 95.25 113 GLU A C 1
ATOM 854 O O . GLU A 1 113 ? 3.122 -9.866 -11.470 1.00 95.25 113 GLU A O 1
ATOM 859 N N . GLN A 1 114 ? 2.023 -7.919 -11.728 1.00 92.69 114 GLN A N 1
ATOM 860 C CA . GLN A 1 114 ? 1.280 -8.333 -12.916 1.00 92.69 114 GLN A CA 1
ATOM 861 C C . GLN A 1 114 ? 2.204 -8.461 -14.139 1.00 92.69 114 GLN A C 1
ATOM 863 O O . GLN A 1 114 ? 2.207 -9.490 -14.812 1.00 92.69 114 GLN A O 1
ATOM 868 N N . GLU A 1 115 ? 3.024 -7.444 -14.418 1.00 91.88 115 GLU A N 1
ATOM 869 C CA . GLU A 1 115 ? 3.964 -7.461 -15.554 1.00 91.88 115 GLU A CA 1
ATOM 870 C C . GLU A 1 115 ? 5.340 -8.015 -15.172 1.00 91.88 115 GLU A C 1
ATOM 872 O O . GLU A 1 115 ? 6.018 -8.631 -15.998 1.00 91.88 115 GLU A O 1
ATOM 877 N N . GLY A 1 116 ? 5.746 -7.851 -13.911 1.00 92.00 116 GLY A N 1
ATOM 878 C CA . GLY A 1 116 ? 6.956 -8.467 -13.369 1.00 92.00 116 GLY A CA 1
ATOM 879 C C . GLY A 1 116 ? 6.879 -9.991 -13.288 1.00 92.00 116 GLY A C 1
ATOM 880 O O . GLY A 1 116 ? 7.925 -10.636 -13.237 1.00 92.00 116 GLY A O 1
ATOM 881 N N . ARG A 1 117 ? 5.660 -10.562 -13.316 1.00 95.19 117 ARG A N 1
ATOM 882 C CA . ARG A 1 117 ? 5.377 -12.011 -13.284 1.00 95.19 117 ARG A CA 1
ATOM 883 C C . ARG A 1 117 ? 6.093 -12.726 -12.140 1.00 95.19 117 ARG A C 1
ATOM 885 O O . ARG A 1 117 ? 6.658 -13.804 -12.311 1.00 95.19 117 ARG A O 1
ATOM 892 N N . ARG A 1 118 ? 6.103 -12.095 -10.969 1.00 96.06 118 ARG A N 1
ATOM 893 C CA . ARG A 1 118 ? 6.781 -12.599 -9.775 1.00 96.06 118 ARG A CA 1
ATOM 894 C C . ARG A 1 118 ? 6.073 -12.146 -8.510 1.00 96.06 118 ARG A C 1
ATOM 896 O O . ARG A 1 118 ? 5.259 -11.224 -8.534 1.00 96.06 118 ARG A O 1
ATOM 903 N N . VAL A 1 119 ? 6.444 -12.783 -7.406 1.00 97.19 119 VAL A N 1
ATOM 904 C CA . VAL A 1 119 ? 6.098 -12.346 -6.056 1.00 97.19 119 VAL A CA 1
ATOM 905 C C . VAL A 1 119 ? 7.389 -12.013 -5.318 1.00 97.19 119 VAL A C 1
ATOM 907 O O . VAL A 1 119 ? 8.331 -12.804 -5.331 1.00 97.19 119 VAL A O 1
ATOM 910 N N . GLN A 1 120 ? 7.440 -10.850 -4.674 1.00 96.38 120 GLN A N 1
ATOM 911 C CA . GLN A 1 120 ? 8.532 -10.465 -3.781 1.00 96.38 120 GLN A CA 1
ATOM 912 C C . GLN A 1 120 ? 8.056 -10.485 -2.330 1.00 96.38 120 GLN A C 1
ATOM 914 O O . GLN A 1 120 ? 6.936 -10.069 -2.039 1.00 96.38 120 GLN A O 1
ATOM 919 N N . ARG A 1 121 ? 8.916 -10.952 -1.419 1.00 95.94 121 ARG A N 1
ATOM 920 C CA . ARG A 1 121 ? 8.665 -10.951 0.027 1.00 95.94 121 ARG A CA 1
ATOM 921 C C . ARG A 1 121 ? 9.574 -9.941 0.721 1.00 95.94 121 ARG A C 1
ATOM 923 O O . ARG A 1 121 ? 10.787 -9.970 0.516 1.00 95.94 121 ARG A O 1
ATOM 930 N N . TYR A 1 122 ? 8.990 -9.118 1.581 1.00 92.94 122 TYR A N 1
ATOM 931 C CA . TYR A 1 122 ? 9.689 -8.234 2.504 1.00 92.94 122 TYR A CA 1
ATOM 932 C C . TYR A 1 122 ? 9.461 -8.715 3.925 1.00 92.94 122 TYR A C 1
ATOM 934 O O . TYR A 1 122 ? 8.325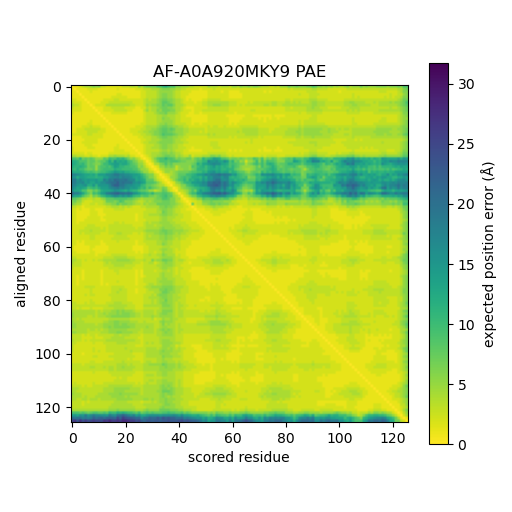 -8.924 4.348 1.00 92.94 122 TYR A O 1
ATOM 942 N N . ASN A 1 123 ? 10.551 -8.864 4.663 1.00 88.19 123 ASN A N 1
ATOM 943 C CA . ASN A 1 123 ? 10.486 -9.127 6.086 1.00 88.19 123 ASN A CA 1
ATOM 944 C C . ASN A 1 123 ? 10.523 -7.764 6.784 1.00 88.19 123 ASN A C 1
ATOM 946 O O . ASN A 1 123 ? 1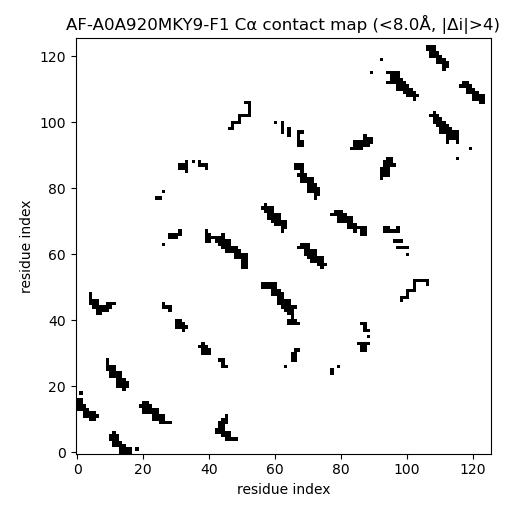1.515 -7.044 6.641 1.00 88.19 123 ASN A O 1
ATOM 950 N N . LEU A 1 124 ? 9.473 -7.407 7.522 1.00 72.69 124 LEU A N 1
ATOM 951 C CA . LEU A 1 124 ? 9.563 -6.305 8.474 1.00 72.69 124 LEU A CA 1
ATOM 952 C C . LEU A 1 124 ? 10.434 -6.797 9.633 1.00 72.69 124 LEU A C 1
ATOM 954 O O . LEU A 1 124 ? 10.010 -7.635 10.428 1.00 72.69 124 LEU A O 1
ATOM 958 N N . VAL A 1 125 ? 11.693 -6.363 9.670 1.00 59.09 125 VAL A N 1
ATOM 959 C CA . VAL A 1 125 ? 12.549 -6.620 10.832 1.00 59.09 125 VAL A CA 1
ATOM 960 C C . VAL A 1 125 ? 11.995 -5.764 11.970 1.00 59.09 125 VAL A C 1
ATOM 962 O O . VAL A 1 125 ? 11.791 -4.567 11.773 1.00 59.09 125 VAL A O 1
ATOM 965 N N . LYS A 1 126 ? 11.673 -6.404 13.098 1.00 51.62 126 LYS A N 1
ATOM 966 C CA . LYS A 1 126 ? 11.278 -5.716 14.332 1.00 51.62 126 LYS A CA 1
ATOM 967 C C . LYS A 1 126 ? 12.432 -4.898 14.892 1.00 51.62 126 LYS A C 1
ATOM 969 O O . LYS A 1 126 ? 13.578 -5.392 14.798 1.00 51.62 126 LYS A O 1
#

Foldseek 3Di:
DDWDQPFQVQWIWDADPVGHTDDIQHHDQDWDADPVGDIAADRGWFQDWDFFLDPVSQWIFGCTSRQQWTFIAGPVVSHGPDTFADGDDQDARHADAWRDWDADNQGKIWTAHPVSRDIHIDHPDD

pLDDT: mean 91.01, std 9.79, range [51.62, 98.56]

Radius of gyration: 14.13 Å; Cα contacts (8 Å, |Δi|>4): 331; chains: 1; 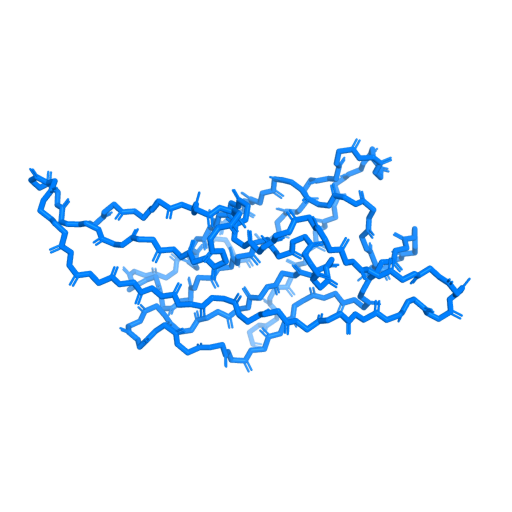bounding box: 41×25×34 Å

=== Feature glossary ===
Reading guide. The protein is described through the following features:

Foldseek 3Di. A 3Di character summarizes, for each residue, the relative orientation of the Cα frame of its nearest spatial neighbor. Because it encodes fold topology rather than chemistry, 3Di alignments detect remote structural similarity that sequence alignment misses.

Contact-map, Ramachandran, and PAE plots. Plot images: a contact map (which residues are close in 3D, as an N×N binary image), a Ramachandran scatter (backbone torsion angles, revealing secondary-structure composition at a glance), and — for AlphaFold structures — a PAE heatmap (pairwise prediction confidence).

Radius of gyration, Cα contacts, bounding box. Radius of gyration (Rg) is the root-mean-square distance of Cα atoms from their centroid — a single number for overall size and compactness. A globular domain of N residues has Rg ≈ 2.2·N^0.38 Å; an extended or disordered chain has a much larger Rg. The Cα contact count is the number of residue pairs whose Cα atoms are within 8 Å and are more than four positions apart in sequence — a standard proxy for tertiary packing density. The bounding box is the smallest axis-aligned box enclosing all Cα atoms.

Secondary structure (8-state, DSSP). Eight-state secondary structure (DSSP): H is the canonical α-helix, G the tighter 3₁₀-helix, I the wider π-helix; E/B are β-structure, T and S are turns and bends, and '-' is everything else. DSSP derives these from the pattern of main-chain N–H···O=C hydrogen bonds, not from the sequence.

B-factor. B-factor (Debye–Waller factor) reflects atomic displacement in the crystal lattice. It is an experimental observable (units Å²), not a prediction; low values mean the atom is pinned down, high values mean it moves or is heterogeneous across the crystal.

pLDDT. pLDDT is the predicted lDDT-Cα score: AlphaFold's confidence that the local environment of each residue (all inter-atomic distances within 15 Å) is correctly placed. It is a per-residue number between 0 and 100, with higher meaning more reliable.

Nearest PDB structures. Nearest PDB neighbors are the top structural matches found by Foldseek when searching this structure against the entire Protein Data Bank. Each hit reports a TM-score (0 to 1; >0.5 almost always implies the same fold) and an E-value. These are *structural* homologs — they may share no detectable sequence similarity.

Solvent-accessible surface area. Accessible surface area quantifies burial. A residue with SASA near zero is packed into the hydrophobic core; one with SASA >100 Å² sits on the surface. Computed here via the Shrake–Rupley numerical algorithm with a 1.4 Å probe.

Rendered structure images. Structure images are PyMOL renders from six orthogonal camera directions. Cartoon representation draws helices as coils and strands as arrows; sticks shows the backbone as bonds; surface shows the solvent-excluded envelope. Rainbow coloring maps sequence position to hue (blue→red, N→C); chain coloring assigns a distinct color per polypeptide.

Backbone torsions (φ/ψ). φ (phi) and ψ (psi) are the two rotatable backbone dihedrals per residue: φ is the C(i-1)–N–Cα–C torsion, ψ is the N–Cα–C–N(i+1) torsion, both in degrees on (−180°, 180°]. α-helical residues cluster near (−60°, −45°); β-strand residues near (−120°, +130°). A Ramachandran plot is simply a scatter of (φ, ψ) for every residue.

Predicted aligned error. Predicted Aligned Error (PAE) is an AlphaFold confidence matrix: entry (i, j) is the expected error in the position of residue j, in ångströms, when the prediction is superimposed on the true structure at residue i. Low PAE within a block of residues means that block is internally rigid and well-predicted; high PAE between two blocks means their relative placement is uncertain even if each block individually is confident.

mmCIF coordinates. Structure coordinates are given as an mmCIF _atom_site loop: one row per atom with element, residue name, chain id, sequence number, and x/y/z position in Å. Only the four main-chain atoms per residue are included here; side chains are omitted to keep the record compact.

InterPro / GO / CATH / organism. Database cross-references. InterPro integrates a dozen domain/family signature databases into unified entries with residue-range hits. GO terms attach function/process/location labels with evidence codes. CATH codes position the fold in a four-level structural taxonomy. Organism is the NCBI-taxonomy species name.

Secondary structure (3-state, P-SEA). SS3 is a coarse helix/strand/coil call (letters a/b/c) made by the P-SEA algorithm from inter-Cα distances and dihedrals. It is less detailed than DSSP but needs only Cα positions.

Sequence. Sequence gives the chain of amino acids in standard one-letter code (A=alanine, C=cysteine, …, Y=tyrosine), read N→C. It is the only feature that is directly encoded by the gene; all structural features are derived from the folded form of this sequence.